Protein AF-A0A3C0EBT3-F1 (afdb_monomer_lite)

Secondary structure (DSSP, 8-state):
------EEE--HHHHHHHHHHHHTTT--B-HHHHHHHHHHTTT-S----HHHHHHHHHHHH-SSTTS-SSEEEETTTEEEE----TTSPEEEETTEEE-TT-SPPPS------

Foldseek 3Di:
DDPPQQEFEDELLLVLLVVVQVVCVFFFAAPVVSVVSSCVVPVDPDPVDPVVSLLVCLVGWPPDSVPRDAWDQDPPRGTHGDALCQVTHWYQYPVGIDHSHRDPPPPDDPPDD

Sequence (113 aa):
MDRETNLVRLSRKEWAVLKVLIGCGGTAIQSHQLMDRSLNREGQQGTRDLYKHIGKLRTKLEIDPQNPRRIILERGRGYRLEGPDSSWPVIIHPDGIFFGDGPPPTRNSPSAT

Radius of gyration: 14.75 Å; chains: 1; bounding box: 33×49×34 Å

Structure (mmCIF, N/CA/C/O backbone):
data_AF-A0A3C0EBT3-F1
#
_entry.id   AF-A0A3C0EBT3-F1
#
loop_
_atom_site.group_PDB
_atom_site.id
_atom_site.type_symbol
_atom_site.label_atom_id
_atom_site.label_alt_id
_atom_site.label_comp_id
_atom_site.label_asym_id
_atom_site.label_entity_id
_atom_site.label_seq_id
_atom_site.pdbx_PDB_ins_code
_atom_site.Cartn_x
_atom_site.Cartn_y
_atom_site.Cartn_z
_atom_site.occupancy
_atom_site.B_iso_or_equiv
_atom_site.auth_seq_id
_atom_site.auth_comp_id
_atom_site.auth_asym_id
_atom_site.auth_atom_id
_atom_site.pdbx_PDB_model_num
ATOM 1 N N . MET A 1 1 ? -16.964 -18.415 16.695 1.00 40.38 1 MET A N 1
ATOM 2 C CA . MET A 1 1 ? -15.805 -17.510 16.570 1.00 40.38 1 MET A CA 1
ATOM 3 C C . MET A 1 1 ? -16.157 -16.503 15.509 1.00 40.38 1 MET A C 1
ATOM 5 O O . MET A 1 1 ? -16.000 -16.749 14.319 1.00 40.38 1 MET A O 1
ATOM 9 N N . ASP A 1 2 ? -16.770 -15.434 15.977 1.00 44.03 2 ASP A N 1
ATOM 10 C CA . ASP A 1 2 ? -17.260 -14.320 15.193 1.00 44.03 2 ASP A CA 1
ATOM 11 C C . ASP A 1 2 ? -16.062 -13.693 14.482 1.00 44.03 2 ASP A C 1
ATOM 13 O O . ASP A 1 2 ? -15.117 -13.229 15.118 1.00 44.03 2 ASP A O 1
ATOM 17 N N . ARG A 1 3 ? -16.045 -13.752 13.146 1.00 49.06 3 ARG A N 1
ATOM 18 C CA . ARG A 1 3 ? -15.124 -12.929 12.363 1.00 49.06 3 ARG A CA 1
ATOM 19 C C . ARG A 1 3 ? -15.585 -11.494 12.558 1.00 49.06 3 ARG A C 1
ATOM 21 O O . ARG A 1 3 ? -16.424 -11.011 11.800 1.00 49.06 3 ARG A O 1
ATOM 28 N N . GLU A 1 4 ? -15.085 -10.839 13.599 1.00 55.81 4 GLU A N 1
ATOM 29 C CA . GLU A 1 4 ? -15.226 -9.399 13.738 1.00 55.81 4 GLU A CA 1
ATOM 30 C C . GLU A 1 4 ? -14.651 -8.799 12.457 1.00 55.81 4 GLU A C 1
ATOM 32 O O . GLU A 1 4 ? -13.470 -8.950 12.134 1.00 55.81 4 GLU A O 1
ATOM 37 N N . THR A 1 5 ? -15.545 -8.274 11.625 1.00 62.69 5 THR A N 1
ATOM 38 C CA . THR A 1 5 ? -15.174 -7.798 10.301 1.00 62.69 5 THR A CA 1
ATOM 39 C C . THR A 1 5 ? -14.274 -6.593 10.512 1.00 62.69 5 THR A C 1
ATOM 41 O O . THR A 1 5 ? -14.734 -5.532 10.925 1.00 62.69 5 THR A O 1
ATOM 44 N N . ASN A 1 6 ? -12.976 -6.764 10.270 1.00 82.81 6 ASN A N 1
ATOM 45 C CA . ASN A 1 6 ? -12.016 -5.679 10.383 1.00 82.81 6 ASN A CA 1
ATOM 46 C C . ASN A 1 6 ? -12.249 -4.712 9.212 1.00 82.81 6 ASN A C 1
ATOM 48 O O . ASN A 1 6 ? -11.908 -5.017 8.067 1.00 82.81 6 ASN A O 1
ATOM 52 N N . LEU A 1 7 ? -12.911 -3.588 9.498 1.00 89.56 7 LEU A N 1
ATOM 53 C CA . LEU A 1 7 ? -13.255 -2.550 8.530 1.00 89.56 7 LEU A CA 1
ATOM 54 C C . LEU A 1 7 ? -12.162 -1.483 8.489 1.00 89.56 7 LEU A C 1
ATOM 56 O O . LEU A 1 7 ? -11.916 -0.785 9.472 1.00 89.56 7 LEU A O 1
ATOM 60 N N . VAL A 1 8 ? -11.572 -1.272 7.315 1.00 93.25 8 VAL A N 1
ATOM 61 C CA . VAL A 1 8 ? -10.539 -0.254 7.100 1.00 93.25 8 VAL A CA 1
ATOM 62 C C . VAL A 1 8 ? -11.043 0.814 6.141 1.00 93.25 8 VAL A C 1
ATOM 64 O O . VAL A 1 8 ? -11.380 0.536 4.99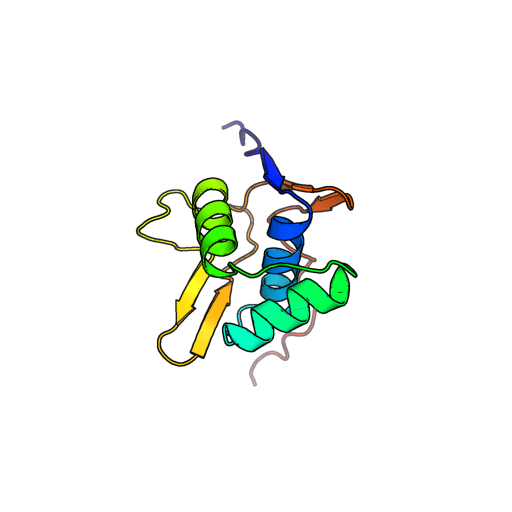6 1.00 93.25 8 VAL A O 1
ATOM 67 N N . ARG A 1 9 ? -11.047 2.077 6.581 1.00 94.19 9 ARG A N 1
ATOM 68 C CA . ARG A 1 9 ? -11.382 3.221 5.719 1.00 94.19 9 ARG A CA 1
ATOM 69 C C . ARG A 1 9 ? -10.137 3.809 5.064 1.00 94.19 9 ARG A C 1
ATOM 71 O O . ARG A 1 9 ? -9.219 4.272 5.753 1.00 94.19 9 ARG A O 1
ATOM 78 N N . LEU A 1 10 ? -10.129 3.861 3.736 1.00 93.56 10 LEU A N 1
ATOM 79 C CA . LEU A 1 10 ? -9.080 4.502 2.948 1.00 93.56 10 LEU A CA 1
ATOM 80 C C . LEU A 1 10 ? -9.581 5.796 2.310 1.00 93.56 10 LEU A C 1
ATOM 82 O O . LEU A 1 10 ? -10.693 5.885 1.797 1.00 93.56 10 LEU A O 1
ATOM 86 N N . SER A 1 11 ? -8.725 6.812 2.326 1.00 91.56 11 SER A N 1
ATOM 87 C CA . SER A 1 11 ? -8.910 8.014 1.517 1.00 91.56 11 SER A CA 1
ATOM 88 C C . SER A 1 11 ? -8.693 7.708 0.035 1.00 91.56 11 SER A C 1
ATOM 90 O O . SER A 1 11 ? -8.029 6.733 -0.316 1.00 91.56 11 SER A O 1
ATOM 92 N N . ARG A 1 12 ? -9.179 8.607 -0.828 1.00 89.62 12 ARG A N 1
ATOM 93 C CA . ARG A 1 12 ? -8.985 8.568 -2.285 1.00 89.62 12 ARG A CA 1
ATOM 94 C C . ARG A 1 12 ? -7.514 8.282 -2.668 1.00 89.62 12 ARG A C 1
ATOM 96 O O . ARG A 1 12 ? -7.225 7.260 -3.280 1.00 89.62 12 ARG A O 1
ATOM 103 N N . LYS A 1 13 ? -6.566 9.058 -2.124 1.00 88.50 13 LYS A N 1
ATOM 104 C CA . LYS A 1 13 ? -5.119 8.899 -2.388 1.00 88.50 13 LYS A CA 1
ATOM 105 C C . LYS A 1 13 ? -4.509 7.594 -1.863 1.00 88.50 13 LYS A C 1
ATOM 107 O O . LYS A 1 13 ? -3.642 7.019 -2.511 1.00 88.50 13 LYS A O 1
ATOM 112 N N . GLU A 1 14 ? -4.917 7.128 -0.681 1.00 92.81 14 GLU A N 1
ATOM 113 C CA . GLU A 1 14 ? -4.442 5.836 -0.151 1.00 92.81 14 GLU A CA 1
ATOM 114 C C . GLU A 1 14 ? -4.941 4.680 -1.023 1.00 92.81 14 GLU A C 1
ATOM 116 O O . GLU A 1 14 ? -4.175 3.781 -1.370 1.00 92.81 14 GLU A O 1
ATOM 121 N N . TRP A 1 15 ? -6.210 4.746 -1.426 1.00 92.25 15 TRP A N 1
ATOM 122 C CA . TRP A 1 15 ? -6.813 3.779 -2.328 1.00 92.25 15 TRP A CA 1
ATOM 123 C C . TRP A 1 15 ? -6.161 3.786 -3.711 1.00 92.25 15 TRP A C 1
ATOM 125 O O . TRP A 1 15 ? -5.917 2.718 -4.258 1.00 92.25 15 TRP A O 1
ATOM 135 N N . ALA A 1 16 ? -5.804 4.948 -4.261 1.00 91.12 16 ALA A N 1
ATOM 136 C CA . ALA A 1 16 ? -5.109 5.039 -5.544 1.00 91.12 16 ALA A CA 1
ATOM 137 C C . ALA A 1 16 ? -3.790 4.253 -5.561 1.00 91.12 16 ALA A C 1
ATOM 139 O O . ALA A 1 16 ? -3.530 3.502 -6.502 1.00 91.12 16 ALA A O 1
ATOM 140 N N . VAL A 1 17 ? -2.983 4.381 -4.503 1.00 93.50 17 VAL A N 1
ATOM 141 C CA . VAL A 1 17 ? -1.727 3.628 -4.356 1.00 93.50 17 VAL A CA 1
ATOM 142 C C . VAL A 1 17 ? -2.009 2.131 -4.225 1.00 93.50 17 VAL A C 1
ATOM 144 O O . VAL A 1 17 ? -1.418 1.328 -4.949 1.00 93.50 17 VAL A O 1
ATOM 147 N N . LEU A 1 18 ? -2.944 1.747 -3.351 1.00 93.56 18 LEU A N 1
ATOM 148 C CA . LEU A 1 18 ? -3.288 0.341 -3.138 1.00 93.56 18 LEU A CA 1
ATOM 149 C C . LEU A 1 18 ? -3.854 -0.320 -4.407 1.00 93.56 18 LEU A C 1
ATOM 151 O O . LEU A 1 18 ? -3.467 -1.433 -4.742 1.00 93.56 18 LEU A O 1
ATOM 155 N N . LYS A 1 19 ? -4.708 0.382 -5.157 1.00 91.50 19 LYS A N 1
ATOM 156 C CA . LYS A 1 19 ? -5.319 -0.086 -6.411 1.00 91.50 19 LYS A CA 1
ATOM 157 C C . LYS A 1 19 ? -4.266 -0.419 -7.471 1.00 91.50 19 LYS A C 1
ATOM 159 O O . LYS A 1 19 ? -4.435 -1.385 -8.212 1.00 91.50 19 LYS A O 1
ATOM 164 N N . VAL A 1 20 ? -3.180 0.356 -7.550 1.00 93.00 20 VAL A N 1
ATOM 165 C CA . VAL A 1 20 ? -2.057 0.040 -8.450 1.00 93.00 20 VAL A CA 1
ATOM 166 C C . VAL A 1 20 ? -1.357 -1.243 -8.002 1.00 93.00 20 VAL A C 1
ATOM 168 O O . VAL A 1 20 ? -1.143 -2.120 -8.832 1.00 93.00 20 VAL A O 1
ATOM 171 N N . LEU A 1 21 ? -1.062 -1.380 -6.706 1.00 93.94 21 LEU A N 1
ATOM 172 C CA . LEU A 1 21 ? -0.414 -2.572 -6.147 1.00 93.94 21 LEU A CA 1
ATOM 173 C C . LEU A 1 21 ? -1.256 -3.847 -6.337 1.00 93.94 21 LEU A C 1
ATOM 175 O O . LEU A 1 21 ? -0.710 -4.877 -6.724 1.00 93.94 21 LEU A O 1
ATOM 179 N N . ILE A 1 22 ? -2.577 -3.765 -6.141 1.00 91.62 22 ILE A N 1
ATOM 180 C CA . ILE A 1 22 ? -3.518 -4.862 -6.426 1.00 91.62 22 ILE A CA 1
ATOM 181 C C . ILE A 1 22 ? -3.438 -5.248 -7.908 1.00 91.62 22 ILE A C 1
ATOM 183 O O . ILE A 1 22 ? -3.315 -6.424 -8.240 1.00 91.62 22 ILE A O 1
ATOM 187 N N . GLY A 1 23 ? -3.446 -4.257 -8.806 1.00 90.50 23 GLY A N 1
ATOM 188 C CA . GLY A 1 23 ? -3.350 -4.482 -10.250 1.00 90.50 23 GLY A CA 1
ATOM 189 C C . GLY A 1 23 ? -2.025 -5.100 -10.713 1.00 90.50 23 GLY A C 1
ATOM 190 O O . GLY A 1 23 ? -1.977 -5.663 -11.801 1.00 90.50 23 GLY A O 1
ATOM 191 N N . CYS A 1 24 ? -0.962 -5.025 -9.906 1.00 91.81 24 CYS A N 1
ATOM 192 C CA . CYS A 1 24 ? 0.308 -5.699 -10.180 1.00 91.81 24 CYS A CA 1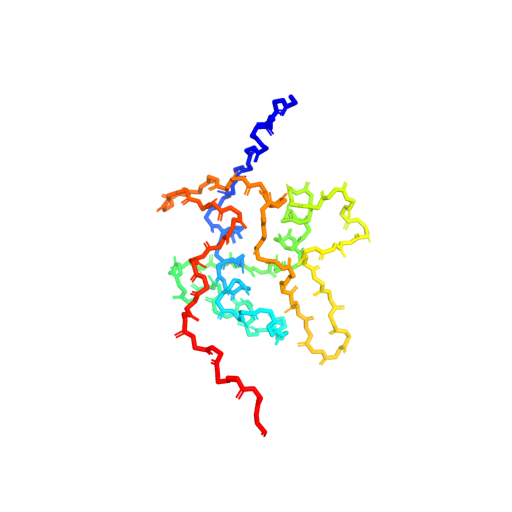
ATOM 193 C C . CYS A 1 24 ? 0.281 -7.204 -9.857 1.00 91.81 24 CYS A C 1
ATOM 195 O O . CYS A 1 24 ? 1.246 -7.893 -10.185 1.00 91.81 24 CYS A O 1
ATOM 197 N N . GLY A 1 25 ? -0.775 -7.722 -9.213 1.00 89.94 25 GLY A N 1
ATOM 198 C CA . GLY A 1 25 ? -0.958 -9.162 -8.986 1.00 89.94 25 GLY A CA 1
ATOM 199 C C . GLY A 1 25 ? 0.176 -9.809 -8.188 1.00 89.94 25 GLY A C 1
ATOM 200 O O . GLY A 1 25 ? 0.569 -10.935 -8.471 1.00 89.94 25 GLY A O 1
ATOM 201 N N . GLY A 1 26 ? 0.768 -9.066 -7.251 1.00 91.25 26 GLY A N 1
ATOM 202 C CA . GLY A 1 26 ? 1.933 -9.522 -6.498 1.00 91.25 26 GLY A CA 1
ATOM 203 C C . GLY A 1 26 ? 3.268 -9.409 -7.232 1.00 91.25 26 GLY A C 1
ATOM 204 O O . GLY A 1 26 ? 4.259 -9.923 -6.738 1.00 91.25 26 GLY A O 1
ATOM 205 N N . THR A 1 27 ? 3.353 -8.701 -8.358 1.00 94.06 27 THR A N 1
ATOM 206 C CA . THR A 1 27 ? 4.643 -8.294 -8.943 1.00 94.06 27 THR A CA 1
ATOM 207 C C . THR A 1 27 ? 5.117 -6.977 -8.328 1.00 94.06 27 THR A C 1
ATOM 209 O O . THR A 1 27 ? 4.311 -6.079 -8.077 1.00 94.06 27 THR A O 1
ATOM 212 N N . ALA A 1 28 ? 6.422 -6.838 -8.083 1.00 96.69 28 ALA A N 1
ATOM 213 C CA . ALA A 1 28 ? 6.991 -5.590 -7.583 1.00 96.69 28 ALA A CA 1
ATOM 214 C C . ALA A 1 28 ? 6.928 -4.464 -8.633 1.00 96.69 28 ALA A C 1
ATOM 216 O O . ALA A 1 28 ? 7.190 -4.683 -9.816 1.00 96.69 28 ALA A O 1
ATOM 217 N N . ILE A 1 29 ? 6.623 -3.245 -8.187 1.00 96.38 29 ILE A N 1
ATOM 218 C CA . ILE A 1 29 ? 6.610 -2.026 -9.000 1.00 96.38 29 ILE A CA 1
ATOM 219 C C . ILE A 1 29 ? 7.521 -0.955 -8.392 1.00 96.38 29 ILE A C 1
ATOM 221 O O . ILE A 1 29 ? 7.490 -0.681 -7.190 1.00 96.38 29 ILE A O 1
ATOM 225 N N . GLN A 1 30 ? 8.326 -0.310 -9.236 1.00 96.44 30 GLN A N 1
ATOM 226 C CA . GLN A 1 30 ? 9.249 0.743 -8.812 1.00 96.44 30 GLN A CA 1
ATOM 227 C C . GLN A 1 30 ? 8.505 1.981 -8.292 1.00 96.44 30 GLN A C 1
ATOM 229 O O . GLN A 1 30 ? 7.455 2.357 -8.811 1.00 96.44 30 GLN A O 1
ATOM 234 N N . SER A 1 31 ? 9.087 2.670 -7.305 1.00 92.56 31 SER A N 1
ATOM 235 C CA . SER A 1 31 ? 8.468 3.824 -6.634 1.00 92.56 31 SER A CA 1
ATOM 236 C C . SER A 1 31 ? 8.009 4.924 -7.595 1.00 92.56 31 SER A C 1
ATOM 238 O O . SER A 1 31 ? 6.909 5.447 -7.439 1.00 92.56 31 SER A O 1
ATOM 240 N N . HIS A 1 32 ? 8.811 5.262 -8.611 1.00 90.88 32 HIS A N 1
ATOM 241 C CA . HIS A 1 32 ? 8.435 6.297 -9.579 1.00 90.88 32 HIS A CA 1
ATOM 242 C C . HIS A 1 32 ? 7.236 5.870 -10.441 1.00 90.88 32 HIS A C 1
ATOM 244 O O . HIS A 1 32 ? 6.344 6.675 -10.680 1.00 90.88 32 HIS A O 1
ATOM 250 N N . GLN A 1 33 ? 7.164 4.594 -10.838 1.00 92.69 33 GLN A N 1
ATOM 251 C CA . GLN A 1 33 ? 6.039 4.059 -11.611 1.00 92.69 33 GLN A CA 1
ATOM 252 C C . GLN A 1 33 ? 4.773 3.963 -10.760 1.00 92.69 33 GLN A C 1
ATOM 254 O O . GLN A 1 33 ? 3.678 4.245 -11.238 1.00 92.69 33 GLN A O 1
ATOM 259 N N . LEU A 1 34 ? 4.911 3.584 -9.486 1.00 92.62 34 LEU A N 1
ATOM 260 C CA . LEU A 1 34 ? 3.798 3.557 -8.540 1.00 92.62 34 LEU A CA 1
ATOM 261 C C . LEU A 1 34 ? 3.239 4.968 -8.306 1.00 92.62 34 LEU A C 1
ATOM 263 O O . LEU A 1 34 ? 2.022 5.161 -8.292 1.00 92.62 34 LEU A O 1
ATOM 267 N N . MET A 1 35 ? 4.119 5.962 -8.171 1.00 89.62 35 MET A N 1
ATOM 268 C CA . MET A 1 35 ? 3.733 7.368 -8.062 1.00 89.62 35 MET A CA 1
ATOM 269 C C . MET A 1 35 ? 2.992 7.838 -9.321 1.00 89.62 35 MET A C 1
ATOM 271 O O . MET A 1 35 ? 1.866 8.313 -9.210 1.00 89.62 35 MET A O 1
ATOM 275 N N . ASP A 1 36 ? 3.567 7.630 -10.505 1.00 88.44 36 ASP A N 1
ATOM 276 C CA . ASP A 1 36 ? 2.972 8.040 -11.781 1.00 88.44 36 ASP A CA 1
ATOM 277 C C . ASP A 1 36 ? 1.593 7.394 -12.022 1.00 88.44 36 ASP A C 1
ATOM 279 O O . ASP A 1 36 ? 0.591 8.076 -12.243 1.00 88.44 36 ASP A O 1
ATOM 283 N N . ARG A 1 37 ? 1.487 6.068 -11.860 1.00 89.50 37 ARG A N 1
ATOM 284 C CA . ARG A 1 37 ? 0.229 5.336 -12.091 1.00 89.50 37 ARG A CA 1
ATOM 285 C C . ARG A 1 37 ? -0.865 5.659 -11.077 1.00 89.50 37 ARG A C 1
ATOM 287 O O . ARG A 1 37 ? -2.044 5.586 -11.426 1.00 89.50 37 ARG A O 1
ATOM 294 N N . SER A 1 38 ? -0.502 5.987 -9.836 1.00 87.50 38 SER A N 1
ATOM 295 C CA . SER A 1 38 ? -1.486 6.381 -8.817 1.00 87.50 38 SER A CA 1
ATOM 296 C C . SER A 1 38 ? -2.025 7.798 -9.043 1.00 87.50 38 SER A C 1
ATOM 298 O O . SER A 1 38 ? -3.171 8.065 -8.699 1.00 87.50 38 SER A O 1
ATOM 300 N N . LEU A 1 39 ? -1.247 8.679 -9.682 1.00 76.12 39 LEU A N 1
ATOM 301 C CA . LEU A 1 39 ? -1.658 10.033 -10.068 1.00 76.12 39 LEU A CA 1
ATOM 302 C C . LEU A 1 39 ? -2.514 10.050 -11.338 1.00 76.12 39 LEU A C 1
ATOM 304 O O . LEU A 1 39 ? -3.580 10.670 -11.356 1.00 76.12 39 LEU A O 1
ATOM 308 N N . ASN A 1 40 ? -2.085 9.319 -12.374 1.00 66.06 40 ASN A N 1
ATOM 309 C CA . ASN A 1 40 ? -2.741 9.294 -13.687 1.00 66.06 40 ASN A CA 1
ATOM 310 C C . ASN A 1 40 ? -4.189 8.786 -13.633 1.00 66.06 40 ASN A C 1
ATOM 312 O O . ASN A 1 40 ? -5.004 9.146 -14.477 1.00 66.06 40 ASN A O 1
ATOM 316 N N . ARG A 1 41 ? -4.540 7.975 -12.628 1.00 61.62 41 ARG A N 1
ATOM 317 C CA . ARG A 1 41 ? -5.905 7.450 -12.457 1.00 61.62 41 ARG A CA 1
ATOM 318 C C . ARG A 1 41 ? -6.862 8.390 -11.728 1.00 61.62 41 ARG A C 1
ATOM 320 O O . ARG A 1 41 ? -8.060 8.135 -11.752 1.00 61.62 41 ARG A O 1
ATOM 327 N N . GLU A 1 42 ? -6.363 9.433 -11.071 1.00 60.66 42 GLU A N 1
ATOM 328 C CA . GLU A 1 42 ? -7.174 10.258 -10.164 1.00 60.66 42 GLU A CA 1
ATOM 329 C C . GLU A 1 42 ? -7.242 11.735 -10.567 1.00 60.66 42 GLU A C 1
ATOM 331 O O . GLU A 1 42 ? -7.891 12.521 -9.880 1.00 60.66 42 GLU A O 1
ATOM 336 N N . GLY A 1 43 ? -6.589 12.128 -11.671 1.00 55.22 43 GLY A N 1
ATOM 337 C CA . GLY A 1 43 ? -6.656 13.490 -12.219 1.00 55.22 43 GLY A CA 1
ATOM 338 C C . GLY A 1 43 ? -6.166 14.584 -11.260 1.00 55.22 43 GLY A C 1
ATOM 339 O O . GLY A 1 43 ? -6.435 15.763 -11.474 1.00 55.22 43 GLY A O 1
ATOM 340 N N . GLN A 1 44 ? -5.477 14.207 -10.178 1.00 52.34 44 GLN A N 1
ATOM 341 C CA . GLN A 1 44 ? -5.079 15.103 -9.099 1.00 52.34 44 GLN A CA 1
ATOM 342 C C . GLN A 1 44 ? -3.618 15.517 -9.230 1.00 52.34 44 GLN A C 1
ATOM 344 O O . GLN A 1 44 ? -2.716 14.682 -9.277 1.00 52.34 44 GLN A O 1
ATOM 349 N N . GLN A 1 45 ? -3.371 16.825 -9.159 1.00 48.50 45 GLN A N 1
ATOM 350 C CA . GLN A 1 45 ? -2.057 17.334 -8.793 1.00 48.50 45 GLN A CA 1
ATOM 351 C C . GLN A 1 45 ? -1.731 16.899 -7.354 1.00 48.50 45 GLN A C 1
ATOM 353 O O . GLN A 1 45 ? -2.415 17.261 -6.397 1.00 48.50 45 GLN A O 1
ATOM 358 N N . GLY A 1 46 ? -0.648 16.140 -7.190 1.00 52.81 46 GLY A N 1
ATOM 359 C CA . GLY A 1 46 ? 0.056 16.043 -5.914 1.00 52.81 46 GLY A CA 1
ATOM 360 C C . GLY A 1 46 ? -0.166 14.762 -5.113 1.00 52.81 46 GLY A C 1
ATOM 361 O O . GLY A 1 46 ? -0.979 14.703 -4.185 1.00 52.81 46 GLY A O 1
ATOM 362 N N . THR A 1 47 ? 0.736 13.818 -5.351 1.00 51.28 47 THR A N 1
ATOM 363 C CA . THR A 1 47 ? 1.167 12.795 -4.397 1.00 51.28 47 THR A CA 1
ATOM 364 C C . THR A 1 47 ? 2.682 12.930 -4.290 1.00 51.28 47 THR A C 1
ATOM 366 O O . THR A 1 47 ? 3.424 12.047 -4.703 1.00 51.28 47 THR A O 1
ATOM 369 N N . ARG A 1 48 ? 3.170 14.084 -3.799 1.00 64.62 48 ARG A N 1
ATOM 370 C CA . ARG A 1 48 ? 4.624 14.292 -3.624 1.00 64.62 48 ARG A CA 1
ATOM 371 C C . ARG A 1 48 ? 5.242 13.294 -2.636 1.00 64.62 48 ARG A C 1
ATOM 373 O O . ARG A 1 48 ? 6.440 13.074 -2.706 1.00 64.62 48 ARG A O 1
ATOM 380 N N . ASP A 1 49 ? 4.433 12.628 -1.805 1.00 79.00 49 ASP A N 1
ATOM 381 C CA . ASP A 1 49 ? 4.918 11.692 -0.789 1.00 79.00 49 ASP A CA 1
ATOM 382 C C . ASP A 1 49 ? 4.306 10.292 -0.908 1.00 79.00 49 ASP A C 1
ATOM 384 O O . ASP A 1 49 ? 3.509 9.871 -0.064 1.00 79.00 49 ASP A O 1
ATOM 388 N N . LEU A 1 50 ? 4.724 9.519 -1.917 1.00 88.56 50 LEU A N 1
ATOM 389 C CA . LEU A 1 50 ? 4.418 8.082 -1.988 1.00 88.56 50 LEU A CA 1
ATOM 390 C C . LEU A 1 50 ? 4.737 7.375 -0.657 1.00 88.56 50 LEU A C 1
ATOM 392 O O . LEU A 1 50 ? 3.914 6.620 -0.145 1.00 88.56 50 LEU A O 1
ATOM 396 N N . TYR A 1 51 ? 5.890 7.678 -0.052 1.00 90.25 51 TYR A N 1
ATOM 397 C CA . TYR A 1 51 ? 6.321 7.095 1.223 1.00 90.25 51 TYR A CA 1
ATOM 398 C C . TYR A 1 51 ? 5.333 7.349 2.368 1.00 90.25 51 TYR A C 1
ATOM 400 O O . TYR A 1 51 ? 5.055 6.442 3.151 1.00 90.25 51 TYR A O 1
ATOM 408 N N . LYS A 1 52 ? 4.734 8.545 2.435 1.00 91.88 52 LYS A N 1
ATOM 409 C CA . LYS A 1 52 ? 3.701 8.874 3.427 1.00 91.88 52 LYS A CA 1
ATOM 410 C C . LYS A 1 52 ? 2.455 8.018 3.233 1.00 91.88 52 LYS A C 1
ATOM 412 O O . LYS A 1 52 ? 1.882 7.543 4.211 1.00 91.88 52 LYS A O 1
ATOM 417 N N . HIS A 1 53 ? 2.031 7.812 1.988 1.00 92.12 53 HIS A N 1
ATOM 418 C CA . HIS A 1 53 ? 0.877 6.965 1.691 1.00 92.12 53 HIS A CA 1
ATOM 419 C C . HIS A 1 53 ? 1.155 5.490 1.984 1.00 92.12 53 HIS A C 1
ATOM 421 O O . HIS A 1 53 ? 0.304 4.843 2.584 1.00 92.12 53 HIS A O 1
ATOM 427 N N . ILE A 1 54 ? 2.353 4.985 1.673 1.00 95.25 54 ILE A N 1
ATOM 428 C CA . ILE A 1 54 ? 2.780 3.635 2.070 1.00 95.25 54 ILE A CA 1
ATOM 429 C C . ILE A 1 54 ? 2.767 3.485 3.596 1.00 95.25 54 ILE A C 1
ATOM 431 O O . ILE A 1 54 ? 2.227 2.505 4.099 1.00 95.25 54 ILE A O 1
ATOM 435 N N . GLY A 1 55 ? 3.293 4.464 4.340 1.00 95.62 55 GLY A N 1
ATOM 436 C CA . GLY A 1 55 ? 3.257 4.459 5.805 1.00 95.62 55 GLY A CA 1
ATOM 437 C C . GLY A 1 55 ? 1.830 4.387 6.352 1.00 95.62 55 GLY A C 1
ATOM 438 O O . GLY A 1 55 ? 1.526 3.517 7.161 1.00 95.62 55 GLY A O 1
ATOM 439 N N . LYS A 1 56 ? 0.922 5.231 5.843 1.00 95.62 56 LYS A N 1
ATOM 440 C CA . LYS A 1 56 ? -0.498 5.212 6.237 1.00 95.62 56 LYS A CA 1
ATOM 441 C C . LYS A 1 56 ? -1.197 3.903 5.885 1.00 95.62 56 LYS A C 1
ATOM 443 O O . LYS A 1 56 ? -1.988 3.408 6.682 1.00 95.62 56 LYS A O 1
ATOM 448 N N . LEU A 1 57 ? -0.917 3.348 4.706 1.00 95.62 57 LEU A N 1
ATOM 449 C CA . LEU A 1 57 ? -1.446 2.047 4.314 1.00 95.62 57 LEU A CA 1
ATOM 450 C C . LEU A 1 57 ? -0.953 0.960 5.265 1.00 95.62 57 LEU A C 1
ATOM 452 O O . LEU A 1 57 ? -1.766 0.173 5.729 1.00 95.62 57 LEU A O 1
ATOM 456 N N . ARG A 1 58 ? 0.332 0.959 5.632 1.00 96.25 58 ARG A N 1
ATOM 457 C CA . ARG A 1 58 ? 0.870 -0.007 6.596 1.00 96.25 58 ARG A CA 1
ATOM 458 C C . ARG A 1 58 ? 0.236 0.132 7.974 1.00 96.25 58 ARG A C 1
ATOM 460 O O . ARG A 1 58 ? -0.166 -0.870 8.538 1.00 96.25 58 ARG A O 1
ATOM 467 N N . THR A 1 59 ? 0.044 1.350 8.480 1.00 95.94 59 THR A N 1
ATOM 468 C CA . THR A 1 59 ? -0.669 1.581 9.752 1.00 95.94 59 THR A CA 1
ATOM 469 C C . THR A 1 59 ? -2.091 1.019 9.755 1.00 95.94 59 THR A C 1
ATOM 471 O O . THR A 1 59 ? -2.587 0.629 10.804 1.00 95.94 59 THR A O 1
ATOM 474 N N . LYS A 1 60 ? -2.760 1.002 8.599 1.00 93.75 60 LYS A N 1
ATOM 475 C CA . LYS A 1 60 ? -4.154 0.559 8.485 1.00 93.75 60 LYS A CA 1
ATOM 476 C C . LYS A 1 60 ? -4.304 -0.915 8.124 1.00 93.75 60 LYS A C 1
ATOM 478 O O . LYS A 1 60 ? -5.293 -1.530 8.500 1.00 93.75 60 LYS A O 1
ATOM 483 N N . LEU A 1 61 ? -3.381 -1.442 7.326 1.00 92.31 61 LEU A N 1
ATOM 484 C CA . LEU A 1 61 ? -3.472 -2.776 6.749 1.00 92.31 61 LEU A CA 1
ATOM 485 C C . LEU A 1 61 ? -2.540 -3.765 7.428 1.00 92.31 61 LEU A C 1
ATOM 487 O O . LEU A 1 61 ? -2.805 -4.947 7.338 1.00 92.31 61 LEU A O 1
ATOM 491 N N . GLU A 1 62 ? -1.458 -3.363 8.074 1.00 91.94 62 GLU A N 1
ATOM 492 C CA . GLU A 1 62 ? -0.552 -4.318 8.714 1.00 91.94 62 GLU A CA 1
ATOM 493 C C . GLU A 1 62 ? -0.929 -4.501 10.181 1.00 91.94 62 GLU A C 1
ATOM 495 O O . GLU A 1 62 ? -1.359 -3.560 10.843 1.00 91.94 62 GLU A O 1
ATOM 500 N N . ILE A 1 63 ? -0.716 -5.712 10.701 1.00 90.38 63 ILE A N 1
ATOM 501 C CA . ILE A 1 63 ? -0.760 -5.955 12.150 1.00 90.38 63 ILE A CA 1
ATOM 502 C C . ILE A 1 63 ? 0.401 -5.209 12.823 1.00 90.38 63 ILE A C 1
ATOM 504 O O . ILE A 1 63 ? 0.213 -4.562 13.848 1.00 90.38 63 ILE A O 1
ATOM 508 N N . ASP A 1 64 ? 1.589 -5.275 12.213 1.00 92.62 64 ASP A N 1
ATOM 509 C CA . ASP A 1 64 ? 2.770 -4.516 12.614 1.00 92.62 64 ASP A CA 1
ATOM 510 C C . ASP A 1 64 ? 3.298 -3.697 11.418 1.00 92.62 64 ASP A C 1
ATOM 512 O O . ASP A 1 64 ? 3.889 -4.257 10.491 1.00 92.62 64 ASP A O 1
ATOM 516 N N . PRO A 1 65 ? 3.122 -2.363 11.419 1.00 93.44 65 PRO A N 1
ATOM 517 C CA . PRO A 1 65 ? 3.585 -1.498 10.335 1.00 93.44 65 PRO A CA 1
ATOM 518 C C . PRO A 1 65 ? 5.110 -1.468 10.137 1.00 93.44 65 PRO A C 1
ATOM 520 O O . PRO A 1 65 ? 5.561 -1.107 9.044 1.00 93.44 65 PRO A O 1
ATOM 523 N N . GLN A 1 66 ? 5.899 -1.803 11.166 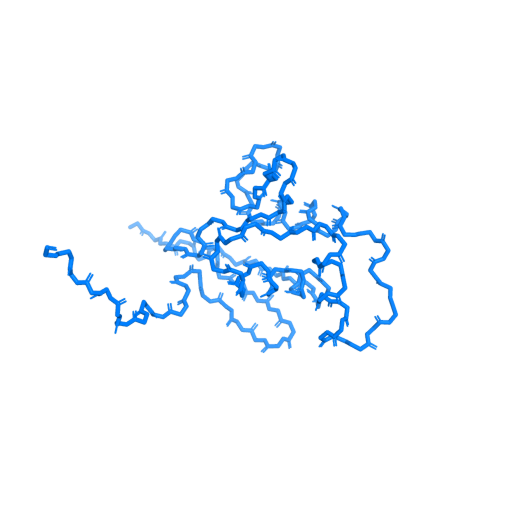1.00 93.88 66 GLN A N 1
ATOM 524 C CA . GLN A 1 66 ? 7.367 -1.857 11.089 1.00 93.88 66 GLN A CA 1
ATOM 525 C C . GLN A 1 66 ? 7.856 -3.169 10.469 1.00 93.88 66 GLN A C 1
ATOM 527 O O . GLN A 1 66 ? 8.898 -3.187 9.813 1.00 93.88 66 GLN A O 1
ATOM 532 N N . ASN A 1 67 ? 7.065 -4.236 10.604 1.00 94.75 67 ASN A N 1
ATOM 533 C CA . ASN A 1 67 ? 7.309 -5.548 10.009 1.00 94.75 67 ASN A CA 1
ATOM 534 C C . ASN A 1 67 ? 6.194 -5.897 9.004 1.00 94.75 67 ASN A C 1
ATOM 536 O O . ASN A 1 67 ? 5.401 -6.812 9.246 1.00 94.75 67 ASN A O 1
ATOM 540 N N . PRO A 1 68 ? 6.108 -5.162 7.877 1.00 95.31 68 PRO A N 1
ATOM 541 C CA . PRO A 1 68 ? 5.006 -5.287 6.932 1.00 95.31 68 PRO A CA 1
ATOM 542 C C . PRO A 1 68 ? 4.998 -6.668 6.274 1.00 95.31 68 PRO A C 1
ATOM 544 O O . PRO A 1 68 ? 6.035 -7.137 5.803 1.00 95.31 68 PRO A O 1
ATOM 547 N N . ARG A 1 69 ? 3.818 -7.288 6.200 1.00 94.00 69 ARG A N 1
ATOM 548 C CA . ARG A 1 69 ? 3.589 -8.572 5.524 1.00 94.00 69 ARG A CA 1
ATOM 549 C C . ARG A 1 69 ? 2.766 -8.430 4.248 1.00 94.00 69 ARG A C 1
ATOM 551 O O . ARG A 1 69 ? 2.875 -9.283 3.383 1.00 94.00 69 ARG A O 1
ATOM 558 N N . ARG A 1 70 ? 1.974 -7.363 4.106 1.00 94.12 70 ARG A N 1
ATOM 559 C CA . ARG A 1 70 ? 1.122 -7.107 2.934 1.00 94.12 70 ARG A CA 1
ATOM 560 C C . ARG A 1 70 ? 1.800 -6.186 1.927 1.00 94.12 70 ARG A C 1
ATOM 562 O O . ARG A 1 70 ? 1.774 -6.473 0.738 1.00 94.12 70 ARG A O 1
ATOM 569 N N . ILE A 1 71 ? 2.417 -5.086 2.365 1.00 96.38 71 ILE A N 1
ATOM 570 C CA . ILE A 1 71 ? 3.100 -4.118 1.485 1.00 96.38 71 ILE A CA 1
ATOM 571 C C . ILE A 1 71 ? 4.613 -4.238 1.660 1.00 96.38 71 ILE A C 1
ATOM 573 O O . ILE A 1 71 ? 5.234 -3.551 2.484 1.00 96.38 71 ILE A O 1
ATOM 577 N N . ILE A 1 72 ? 5.220 -5.090 0.840 1.00 96.75 72 ILE A N 1
ATOM 578 C CA . ILE A 1 72 ? 6.631 -5.462 0.928 1.00 96.75 72 ILE A CA 1
ATOM 579 C C . ILE A 1 72 ? 7.489 -4.509 0.098 1.00 96.75 72 ILE A C 1
ATOM 581 O O . ILE A 1 72 ? 7.152 -4.188 -1.039 1.00 96.75 72 ILE A O 1
ATOM 585 N N . LEU A 1 73 ? 8.614 -4.061 0.664 1.00 96.25 73 LEU A N 1
ATOM 586 C CA . LEU A 1 73 ? 9.672 -3.395 -0.097 1.00 96.25 73 LEU A CA 1
ATOM 587 C C . LEU A 1 73 ? 10.686 -4.448 -0.554 1.00 96.25 73 LEU A C 1
ATOM 589 O O . LEU A 1 73 ? 11.476 -4.949 0.244 1.00 96.25 73 LEU A O 1
ATOM 593 N N . GLU A 1 74 ? 10.687 -4.747 -1.843 1.00 95.75 74 GLU A N 1
ATOM 594 C CA . GLU A 1 74 ? 11.662 -5.616 -2.483 1.00 95.75 74 GLU A CA 1
ATOM 595 C C . GLU A 1 74 ? 12.855 -4.771 -2.948 1.00 95.75 74 GLU A C 1
ATOM 597 O O . GLU A 1 74 ? 12.751 -3.947 -3.865 1.00 95.75 74 GLU A O 1
ATOM 602 N N . ARG A 1 75 ? 13.997 -4.919 -2.264 1.00 93.25 75 ARG A N 1
ATOM 603 C CA . ARG A 1 75 ? 15.196 -4.098 -2.506 1.00 93.25 75 ARG A CA 1
ATOM 604 C C . ARG A 1 75 ? 15.594 -4.153 -3.986 1.00 93.25 75 ARG A C 1
ATOM 606 O O . ARG A 1 75 ? 15.748 -5.227 -4.554 1.00 93.25 75 ARG A O 1
ATOM 613 N N . GLY A 1 76 ? 15.739 -2.983 -4.609 1.00 93.62 76 GLY A N 1
ATOM 614 C CA . GLY A 1 76 ? 16.077 -2.845 -6.032 1.00 93.62 76 GLY A CA 1
ATOM 615 C C . GLY A 1 76 ? 14.913 -3.034 -7.017 1.00 93.62 76 GLY A C 1
ATOM 616 O O . GLY A 1 76 ? 15.065 -2.689 -8.185 1.00 93.62 76 GLY A O 1
ATOM 617 N N . ARG A 1 77 ? 13.744 -3.518 -6.573 1.00 95.62 77 ARG A N 1
ATOM 618 C CA . ARG A 1 77 ? 12.573 -3.781 -7.436 1.00 95.62 77 ARG A CA 1
ATOM 619 C C . ARG A 1 77 ? 11.353 -2.920 -7.099 1.00 95.62 77 ARG A C 1
ATOM 621 O O . ARG A 1 77 ? 10.556 -2.626 -7.984 1.00 95.62 77 ARG A O 1
ATOM 628 N N . GLY A 1 78 ? 11.258 -2.432 -5.863 1.00 96.12 78 GLY A N 1
ATOM 629 C CA . GLY A 1 78 ? 10.216 -1.505 -5.421 1.00 96.12 78 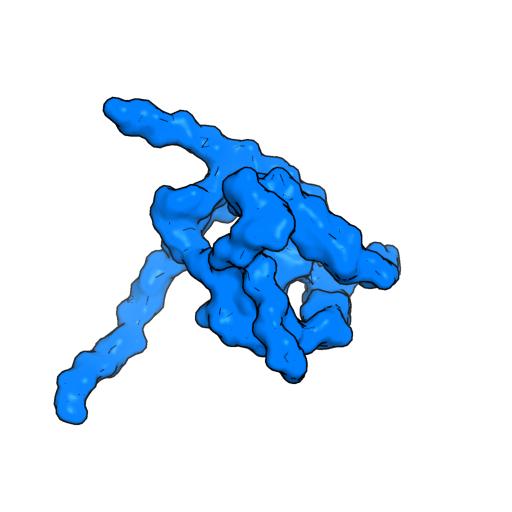GLY A CA 1
ATOM 630 C C . GLY A 1 78 ? 9.199 -2.167 -4.497 1.00 96.12 78 GLY A C 1
ATOM 631 O O . GLY A 1 78 ? 9.574 -2.968 -3.649 1.00 96.12 78 GLY A O 1
ATOM 632 N N . TYR A 1 79 ? 7.926 -1.798 -4.612 1.00 97.19 79 TYR A N 1
ATOM 633 C CA . TYR A 1 79 ? 6.871 -2.270 -3.716 1.00 97.19 79 TYR A CA 1
ATOM 634 C C . TYR A 1 79 ? 6.060 -3.401 -4.334 1.00 97.19 79 TYR A C 1
ATOM 636 O O . TYR A 1 79 ? 5.707 -3.339 -5.507 1.00 97.19 79 TYR A O 1
ATOM 644 N N . ARG A 1 80 ? 5.719 -4.401 -3.526 1.00 95.75 80 ARG A N 1
ATOM 645 C CA . ARG A 1 80 ? 4.908 -5.561 -3.905 1.00 95.75 80 ARG A CA 1
ATOM 646 C C . ARG A 1 80 ? 3.764 -5.735 -2.911 1.00 95.75 80 ARG A C 1
ATOM 648 O O . ARG A 1 80 ? 3.944 -5.470 -1.722 1.00 95.75 80 ARG A O 1
ATOM 655 N N . LEU A 1 81 ? 2.610 -6.180 -3.403 1.00 95.12 81 LEU A N 1
ATOM 656 C CA . LEU A 1 81 ? 1.488 -6.595 -2.563 1.00 95.12 81 LEU A CA 1
ATOM 657 C C . LEU A 1 81 ? 1.519 -8.106 -2.334 1.00 95.12 81 LEU A C 1
ATOM 659 O O . LEU A 1 81 ? 1.747 -8.861 -3.277 1.00 95.12 81 LEU A O 1
ATOM 663 N N . GLU A 1 82 ? 1.262 -8.542 -1.112 1.00 91.69 82 GLU A N 1
ATOM 664 C CA . GLU A 1 82 ? 1.106 -9.949 -0.760 1.00 91.69 82 GLU A CA 1
ATOM 665 C C . GLU A 1 82 ? -0.302 -10.205 -0.213 1.00 91.69 82 GLU A C 1
ATOM 667 O O . GLU A 1 82 ? -0.741 -9.561 0.744 1.00 91.69 82 GLU A O 1
ATOM 672 N N . GLY A 1 83 ? -1.033 -11.111 -0.871 1.00 74.38 83 GLY A N 1
ATOM 673 C CA . GLY A 1 83 ? -2.492 -11.172 -0.756 1.00 74.38 83 GLY A CA 1
ATOM 674 C C . GLY A 1 83 ? -3.143 -9.955 -1.430 1.00 74.38 83 GLY A C 1
ATOM 675 O O . GLY A 1 83 ? -2.514 -8.912 -1.610 1.00 74.38 83 GLY A O 1
ATOM 676 N N . PRO A 1 84 ? -4.376 -10.092 -1.912 1.00 74.38 84 PRO A N 1
ATOM 677 C CA . PRO A 1 84 ? -5.516 -10.189 -1.009 1.00 74.38 84 PRO A CA 1
ATOM 678 C C . PRO A 1 84 ? -5.893 -11.650 -0.733 1.00 74.38 84 PRO A C 1
ATOM 680 O O . PRO A 1 84 ? -5.945 -12.451 -1.660 1.00 74.38 84 PRO A O 1
ATOM 683 N N . ASP A 1 85 ? -6.102 -12.010 0.534 1.00 77.81 85 ASP A N 1
ATOM 684 C CA . ASP A 1 85 ? -6.594 -13.326 0.959 1.00 77.81 85 ASP A CA 1
ATOM 685 C C . ASP A 1 85 ? -7.710 -13.182 2.010 1.00 77.81 85 ASP A C 1
ATOM 687 O O . ASP A 1 85 ? -8.042 -12.085 2.456 1.00 77.81 85 ASP A O 1
ATOM 691 N N . SER A 1 86 ? -8.281 -14.290 2.486 1.00 73.50 86 SER A N 1
ATOM 692 C CA . SER A 1 86 ? -9.379 -14.246 3.465 1.00 73.50 86 SER A CA 1
ATOM 693 C C . SER A 1 86 ? -9.025 -13.623 4.831 1.00 73.50 86 SER A C 1
ATOM 695 O O . SER A 1 86 ? -9.917 -13.480 5.666 1.00 73.50 86 SER A O 1
ATOM 697 N N . SER A 1 87 ? -7.758 -13.279 5.095 1.00 81.88 87 SER A N 1
ATOM 698 C CA . SER A 1 87 ? -7.315 -12.559 6.300 1.00 81.88 87 SER A CA 1
ATOM 699 C C . SER A 1 87 ? -7.308 -11.036 6.133 1.00 81.88 87 SER A C 1
ATOM 701 O O . SER A 1 87 ? -7.115 -10.300 7.110 1.00 81.88 87 SER A O 1
ATOM 703 N N . TRP A 1 88 ? -7.454 -10.539 4.904 1.00 86.31 88 TRP A N 1
ATOM 704 C CA . TRP A 1 88 ? -7.461 -9.110 4.623 1.00 86.31 88 TRP A CA 1
ATOM 705 C C . TRP A 1 88 ? -8.712 -8.420 5.186 1.00 86.31 88 TRP A C 1
ATOM 707 O O . TRP A 1 88 ? -9.799 -9.003 5.187 1.00 86.31 88 TRP A O 1
ATOM 717 N N . PRO A 1 89 ? -8.581 -7.164 5.651 1.00 88.00 89 PRO A N 1
ATOM 718 C CA . PRO A 1 89 ? -9.723 -6.386 6.103 1.00 88.00 89 PRO A CA 1
ATOM 719 C C . PRO A 1 89 ? -10.652 -6.056 4.932 1.00 88.00 89 PRO A C 1
ATOM 721 O O . PRO A 1 89 ? -10.227 -5.968 3.778 1.00 88.00 89 PRO A O 1
ATOM 724 N N . VAL A 1 90 ? -11.916 -5.788 5.248 1.00 88.94 90 VAL A N 1
ATOM 725 C CA . VAL A 1 90 ? -12.844 -5.181 4.293 1.00 88.94 90 VAL A CA 1
ATOM 726 C C . VAL A 1 90 ? -12.510 -3.696 4.198 1.00 88.94 90 VAL A C 1
ATOM 728 O O . VAL A 1 90 ? -12.487 -2.975 5.198 1.00 88.94 90 VAL A O 1
ATOM 731 N N . ILE A 1 91 ? -12.232 -3.229 2.986 1.00 91.62 91 ILE A N 1
ATOM 732 C CA . ILE A 1 91 ? -11.770 -1.869 2.729 1.00 91.62 91 ILE A CA 1
ATOM 733 C C . ILE A 1 91 ? -12.933 -1.023 2.222 1.00 91.62 91 ILE A C 1
ATOM 735 O O . ILE A 1 91 ? -13.538 -1.332 1.202 1.00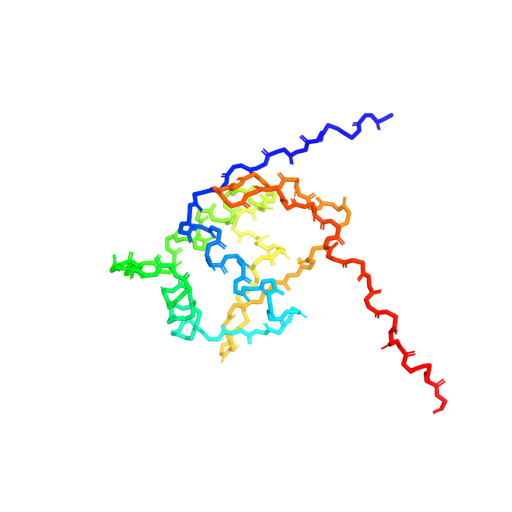 91.62 91 ILE A O 1
ATOM 739 N N . ILE A 1 92 ? -13.207 0.087 2.899 1.00 91.62 92 ILE A 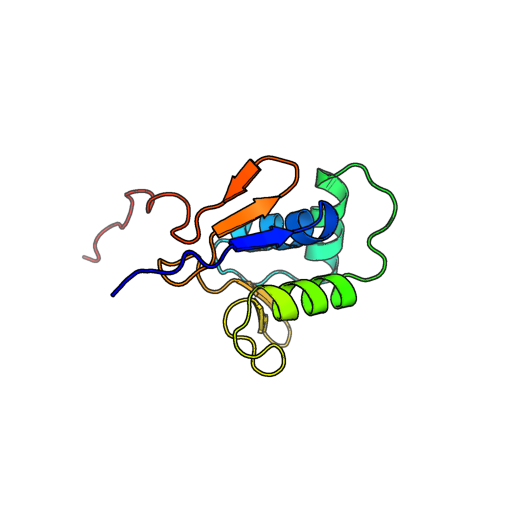N 1
ATOM 740 C CA . ILE A 1 92 ? -14.198 1.088 2.498 1.00 91.62 92 ILE A CA 1
ATOM 741 C C . ILE A 1 92 ? -13.453 2.295 1.923 1.00 91.62 92 ILE A C 1
ATOM 743 O O . ILE A 1 92 ? -12.590 2.871 2.591 1.00 91.62 92 ILE A O 1
ATOM 747 N N . HIS A 1 93 ? -13.788 2.704 0.702 1.00 89.19 93 HIS A N 1
ATOM 748 C CA . HIS A 1 93 ? -13.151 3.829 0.017 1.00 89.19 93 HIS A CA 1
ATOM 749 C C . HIS A 1 93 ? -14.176 4.626 -0.816 1.00 89.19 93 HIS A C 1
ATOM 751 O O . HIS A 1 93 ? -15.314 4.192 -0.982 1.00 89.19 93 HIS A O 1
ATOM 757 N N . PRO A 1 94 ? -13.811 5.802 -1.361 1.00 81.94 94 PRO A N 1
ATOM 758 C CA . PRO A 1 94 ? -14.768 6.679 -2.041 1.00 81.94 94 PRO A CA 1
ATOM 759 C C . PRO A 1 94 ? -15.435 6.096 -3.291 1.00 81.94 94 PRO A C 1
ATOM 761 O O . PRO A 1 94 ? -16.483 6.596 -3.680 1.00 81.94 94 PRO A O 1
ATOM 764 N N . ASP A 1 95 ? -14.838 5.076 -3.917 1.00 80.19 95 ASP A N 1
ATOM 765 C CA . ASP A 1 95 ? -15.406 4.433 -5.109 1.00 80.19 95 ASP A CA 1
ATOM 766 C C . ASP A 1 95 ? -16.128 3.105 -4.776 1.00 80.19 95 ASP A C 1
ATOM 768 O O . ASP A 1 95 ? -16.565 2.422 -5.698 1.00 80.19 95 ASP A O 1
ATOM 772 N N . GLY A 1 96 ? -16.240 2.706 -3.497 1.00 87.06 96 GLY A N 1
ATOM 773 C CA . GLY A 1 96 ? -16.932 1.472 -3.100 1.00 87.06 96 GLY A CA 1
ATOM 774 C C . GLY A 1 96 ? -16.312 0.702 -1.927 1.00 87.06 96 GLY A C 1
ATOM 775 O O . GLY A 1 96 ? -15.660 1.265 -1.043 1.00 87.06 96 GLY A O 1
ATOM 776 N N . ILE A 1 97 ? -16.572 -0.609 -1.908 1.00 87.81 97 ILE A N 1
ATOM 777 C CA . ILE A 1 97 ? -16.081 -1.559 -0.903 1.00 87.81 97 ILE A CA 1
ATOM 778 C C . ILE A 1 97 ? -15.244 -2.626 -1.611 1.00 87.81 97 ILE A C 1
ATOM 780 O O . ILE A 1 97 ? -15.662 -3.168 -2.633 1.00 87.81 97 ILE A O 1
ATOM 784 N N . PHE A 1 98 ? -14.079 -2.940 -1.054 1.00 86.56 98 PHE A N 1
ATOM 785 C CA . PHE A 1 98 ? -13.198 -4.005 -1.512 1.00 86.56 98 PHE A CA 1
ATOM 786 C C . PHE A 1 98 ? -13.121 -5.102 -0.449 1.00 86.56 98 PHE A C 1
ATOM 788 O O . PHE A 1 98 ? -12.782 -4.836 0.708 1.00 86.56 98 PHE A O 1
ATOM 795 N N . PHE A 1 99 ? -13.439 -6.331 -0.846 1.00 80.31 99 PHE A N 1
ATOM 796 C CA . PHE A 1 99 ? -13.369 -7.500 0.020 1.00 80.31 99 PHE A CA 1
ATOM 797 C C . PHE A 1 99 ? -11.989 -8.147 -0.110 1.00 80.31 99 PHE A C 1
ATOM 799 O O . PHE A 1 99 ? -11.445 -8.299 -1.205 1.00 80.31 99 PHE A O 1
ATOM 806 N N . GLY A 1 100 ? -11.391 -8.440 1.042 1.00 73.56 100 GLY A N 1
ATOM 807 C CA . GLY A 1 100 ? -10.014 -8.892 1.168 1.00 73.56 100 GLY A CA 1
ATOM 808 C C . GLY A 1 100 ? -9.689 -10.205 0.457 1.00 73.56 100 GLY A C 1
ATOM 809 O O . GLY A 1 100 ? -8.523 -10.465 0.217 1.00 73.56 100 GLY A O 1
ATOM 810 N N . ASP A 1 101 ? -10.680 -11.001 0.064 1.00 69.69 101 ASP A N 1
ATOM 811 C CA . ASP A 1 101 ? -10.511 -12.251 -0.683 1.00 69.69 101 ASP A CA 1
ATOM 812 C C . ASP A 1 101 ? -10.130 -12.058 -2.163 1.00 69.69 101 ASP A C 1
ATOM 814 O O . ASP A 1 101 ? -9.837 -13.035 -2.851 1.00 69.69 101 ASP A O 1
ATOM 818 N N . GLY A 1 102 ? -10.051 -10.806 -2.632 1.00 55.50 102 GLY A N 1
ATOM 819 C CA . GLY A 1 102 ? -9.676 -10.478 -4.005 1.00 55.50 102 GLY A CA 1
ATOM 820 C C . GLY A 1 102 ? -10.766 -10.849 -5.021 1.00 55.50 102 GLY A C 1
ATOM 821 O O . GLY A 1 102 ? -11.788 -11.435 -4.675 1.00 55.50 102 GLY A O 1
ATOM 822 N N . PRO A 1 103 ? -10.608 -10.481 -6.306 1.00 49.28 103 PRO A N 1
ATOM 823 C CA . PRO A 1 103 ? -11.454 -11.048 -7.350 1.00 49.28 103 PRO A CA 1
ATOM 824 C C . PRO A 1 103 ? -11.261 -12.577 -7.372 1.00 49.28 103 PRO A C 1
ATOM 826 O O . PRO A 1 103 ? -10.131 -13.032 -7.170 1.00 49.28 103 PRO A O 1
ATOM 829 N N . PRO A 1 104 ? -12.320 -13.373 -7.625 1.00 43.53 104 PRO A N 1
ATOM 830 C CA . PRO A 1 104 ? -12.228 -14.831 -7.631 1.00 43.53 104 PRO A CA 1
ATOM 831 C C . PRO A 1 104 ? -11.065 -15.276 -8.524 1.00 43.53 104 PRO A C 1
ATOM 833 O O . PRO A 1 104 ? -10.841 -14.639 -9.562 1.00 43.53 104 PRO A O 1
ATOM 836 N N . PRO A 1 105 ? -10.318 -16.339 -8.156 1.00 43.47 105 PRO A N 1
ATOM 837 C CA . PRO A 1 105 ? -9.213 -16.815 -8.971 1.00 43.47 105 PRO A CA 1
ATOM 838 C C . PRO A 1 105 ? -9.729 -17.012 -10.393 1.00 43.47 105 PRO A C 1
ATOM 840 O O . PRO A 1 105 ? -10.644 -17.804 -10.631 1.00 43.47 105 PRO A O 1
ATOM 843 N N . THR A 1 106 ? -9.189 -16.243 -11.342 1.00 46.62 106 THR A N 1
ATOM 844 C CA . THR A 1 106 ? -9.506 -16.487 -12.745 1.00 46.62 106 THR A CA 1
ATOM 845 C C . THR A 1 106 ? -9.012 -17.894 -13.047 1.00 46.62 106 THR A C 1
ATOM 847 O O . THR A 1 106 ? -7.837 -18.218 -12.883 1.00 46.62 106 THR A O 1
ATOM 850 N N . ARG A 1 107 ? -9.963 -18.771 -13.374 1.00 44.84 107 ARG A N 1
ATOM 851 C CA . ARG A 1 107 ? -9.751 -20.172 -13.722 1.00 44.84 107 ARG A CA 1
ATOM 852 C C . ARG A 1 107 ? -8.864 -20.239 -14.963 1.00 44.84 107 ARG A C 1
ATOM 854 O O . ARG A 1 107 ? -9.377 -20.278 -16.070 1.00 44.84 107 ARG A O 1
ATOM 861 N N . ASN A 1 108 ? -7.553 -20.206 -14.776 1.00 43.50 108 ASN A N 1
ATOM 862 C CA . ASN A 1 108 ? -6.566 -20.679 -15.739 1.00 43.50 108 ASN A CA 1
ATOM 863 C C . ASN A 1 108 ? -5.237 -20.939 -15.026 1.00 43.50 108 ASN A C 1
ATOM 865 O O . ASN A 1 108 ? -4.252 -20.222 -15.174 1.00 43.50 108 ASN A O 1
ATOM 869 N N . SER A 1 109 ? -5.226 -22.022 -14.255 1.00 41.06 109 SER A N 1
ATOM 870 C CA . SER A 1 109 ? -4.029 -22.842 -14.118 1.00 41.06 109 SER A CA 1
ATOM 871 C C . SER A 1 109 ? -3.997 -23.771 -15.337 1.00 41.06 109 SER A C 1
ATOM 873 O O . SER A 1 109 ? -4.895 -24.609 -15.446 1.00 41.06 109 SER A O 1
ATOM 875 N N . PRO A 1 110 ? -3.029 -23.686 -16.265 1.00 53.69 110 PRO A N 1
ATOM 876 C CA . PRO A 1 110 ? -2.658 -24.889 -16.980 1.00 53.69 110 PRO A CA 1
ATOM 877 C C . PRO A 1 110 ? -1.987 -25.790 -15.944 1.00 53.69 110 PRO A C 1
ATOM 879 O O . PRO A 1 110 ? -0.957 -25.440 -15.365 1.00 53.69 110 PRO A O 1
ATOM 882 N N . SER A 1 111 ? -2.646 -26.906 -15.636 1.00 43.09 111 SER A N 1
ATOM 883 C CA . SER A 1 111 ? -2.040 -28.002 -14.894 1.00 43.09 111 SER A CA 1
ATOM 884 C C . SER A 1 111 ? -0.670 -28.296 -15.486 1.00 43.09 111 SER A C 1
ATOM 886 O O . SER A 1 111 ? -0.532 -28.424 -16.703 1.00 43.09 111 SER A O 1
ATOM 888 N N . ALA A 1 112 ? 0.328 -28.394 -14.614 1.00 42.38 112 ALA A N 1
ATOM 889 C CA . ALA A 1 112 ? 1.600 -28.991 -14.963 1.00 42.38 112 ALA A CA 1
ATOM 890 C C . ALA A 1 112 ? 1.346 -30.353 -15.634 1.00 42.38 112 ALA A C 1
ATOM 892 O O . ALA A 1 112 ? 0.561 -31.163 -15.135 1.00 42.38 112 ALA A O 1
ATOM 893 N N . THR A 1 113 ? 1.979 -30.567 -16.780 1.00 50.09 113 THR A N 1
ATOM 894 C CA . THR A 1 113 ? 2.252 -31.882 -17.364 1.00 50.09 113 THR A CA 1
ATOM 895 C C . THR A 1 113 ? 3.732 -31.911 -17.681 1.00 50.09 113 THR A C 1
ATOM 897 O O . THR A 1 113 ? 4.224 -30.878 -18.192 1.00 50.09 113 THR A O 1
#

pLDDT: mean 81.21, std 17.83, range [40.38, 97.19]